Protein AF-A0A1B6GHN3-F1 (afdb_monomer)

Foldseek 3Di:
DDDPVVVVVVVVVVVPDDDDDDDDDPDPPVCPPLVNVQLLCVLLQDWHFDDDPPRDIDHGDDDDQDQDDDPVRLSVVADSVLSVVLVNVLNHVSDPVVNVVSVVVQWDDDDDDDDPDDPDDDDPDDDWDWTWGQGPNDTGIDTD

Secondary structure (DSSP, 8-state):
---HHHHHHHHHHHHSS---SS-PPPP--GGGSHHHHHHHHHHTT--EEPPSSS-PEEPPP--------STT-GGGGS-HHHHHHHHHHHHHT--HHHHHHHHHHTEEPPP------------------EEEEEETTEEEEEE-

Radius of gyration: 24.76 Å; Cα contacts (8 Å, |Δi|>4): 116; chains: 1; bounding box: 45×42×83 Å

Sequence (144 aa):
GESADSLLSDIEERVSIKVRNKGKKRVRLENLWKKTGEKLKKDRGKEYKIYGGTGETVGKKVFKPVTECCTKSCHSQVAVYEQGKLFTSFWDHGDKNLRIIIATSLIAQVPKKIVPMEQRKYKRRVTIWKYKVNISGLEYVCCR

Structure (mmCIF, N/CA/C/O backbone):
data_AF-A0A1B6GHN3-F1
#
_entry.id   AF-A0A1B6GHN3-F1
#
loop_
_atom_site.group_PDB
_atom_site.id
_atom_site.type_symbol
_atom_site.label_atom_id
_atom_site.label_alt_id
_atom_site.label_comp_id
_atom_site.label_asym_id
_atom_site.label_entity_id
_atom_site.label_seq_id
_atom_site.pdbx_PDB_ins_code
_atom_site.Cartn_x
_atom_site.Cartn_y
_atom_site.Cartn_z
_atom_site.occupancy
_atom_site.B_iso_or_equiv
_atom_site.auth_seq_id
_atom_site.auth_comp_id
_atom_site.auth_asym_id
_atom_site.auth_atom_id
_atom_site.pdbx_PDB_model_num
ATOM 1 N N . GLY A 1 1 ? -2.952 -21.437 -29.716 1.00 45.09 1 GLY A N 1
ATOM 2 C CA . GLY A 1 1 ? -2.256 -20.796 -28.591 1.00 45.09 1 GLY A CA 1
ATOM 3 C C . GLY A 1 1 ? -0.994 -20.192 -29.134 1.00 45.09 1 GLY A C 1
ATOM 4 O O . GLY A 1 1 ? 0.009 -20.883 -29.200 1.00 45.09 1 GLY A O 1
ATOM 5 N N . GLU A 1 2 ? -1.077 -18.962 -29.623 1.00 43.47 2 GLU 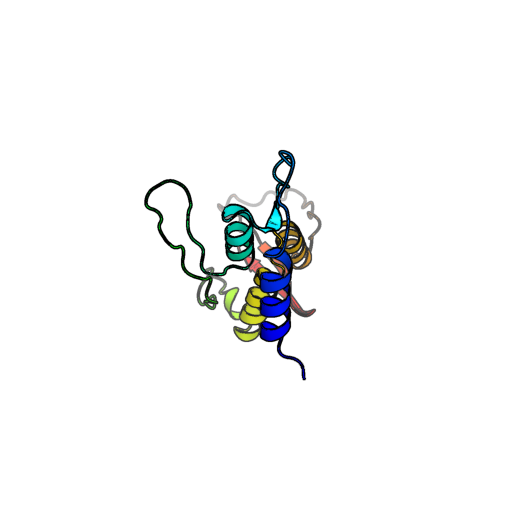A N 1
ATOM 6 C CA . GLU A 1 2 ? 0.080 -18.255 -30.168 1.00 43.47 2 GLU A CA 1
ATOM 7 C C . GLU A 1 2 ? 0.762 -17.528 -29.010 1.00 43.47 2 GLU A C 1
ATOM 9 O O . GLU A 1 2 ? 0.150 -16.716 -28.314 1.00 43.47 2 GLU A O 1
ATOM 14 N N . SER A 1 3 ? 2.004 -17.925 -28.731 1.00 50.97 3 SER A N 1
ATOM 15 C CA . SER A 1 3 ? 2.815 -17.354 -27.659 1.00 50.97 3 SER A CA 1
ATOM 16 C C . SER A 1 3 ? 3.130 -15.893 -27.980 1.00 50.97 3 SER A C 1
ATOM 18 O O . SER A 1 3 ? 3.556 -15.580 -29.096 1.00 50.97 3 SER A O 1
ATOM 20 N N . ALA A 1 4 ? 2.959 -15.013 -26.989 1.00 52.84 4 ALA A N 1
ATOM 21 C CA . ALA A 1 4 ? 3.256 -13.581 -27.076 1.00 52.84 4 ALA A CA 1
ATOM 22 C C . ALA A 1 4 ? 4.709 -13.286 -27.504 1.00 52.84 4 ALA A C 1
ATOM 24 O O . ALA A 1 4 ? 4.979 -12.215 -28.044 1.00 52.84 4 ALA A O 1
ATOM 25 N N . ASP A 1 5 ? 5.614 -14.252 -27.328 1.00 53.47 5 ASP A N 1
ATOM 26 C CA . ASP A 1 5 ? 7.007 -14.157 -27.766 1.00 53.47 5 ASP A CA 1
ATOM 27 C C . ASP A 1 5 ? 7.165 -14.206 -29.296 1.00 53.47 5 ASP A C 1
ATOM 29 O O . ASP A 1 5 ? 8.064 -13.560 -29.826 1.00 53.47 5 ASP A O 1
ATOM 33 N N . SER A 1 6 ? 6.270 -14.889 -30.026 1.00 51.84 6 SER A N 1
ATOM 34 C CA . SER A 1 6 ? 6.330 -14.952 -31.502 1.00 51.84 6 SER A CA 1
ATOM 35 C C . SER A 1 6 ? 5.846 -13.661 -32.175 1.00 51.84 6 SER A C 1
ATOM 37 O O . SER A 1 6 ? 6.380 -13.228 -33.191 1.00 51.84 6 SER A O 1
ATOM 39 N N . LEU A 1 7 ? 4.889 -12.975 -31.545 1.00 55.19 7 LEU A N 1
ATOM 40 C CA . LEU A 1 7 ? 4.400 -11.671 -31.997 1.00 55.19 7 LEU A CA 1
ATOM 41 C C . LEU A 1 7 ? 5.455 -10.571 -31.825 1.00 55.19 7 LEU A C 1
ATOM 43 O O . LEU A 1 7 ? 5.479 -9.614 -32.596 1.00 55.19 7 LEU A O 1
ATOM 47 N N . LEU A 1 8 ? 6.327 -10.695 -30.822 1.00 54.69 8 LEU A N 1
ATOM 48 C CA . LEU A 1 8 ? 7.405 -9.739 -30.570 1.00 54.69 8 LEU A CA 1
ATOM 49 C C . LEU A 1 8 ? 8.549 -9.885 -31.581 1.00 54.69 8 LEU A C 1
ATOM 51 O O . LEU A 1 8 ? 9.033 -8.865 -32.073 1.00 54.69 8 LEU A O 1
ATOM 55 N N . SER A 1 9 ? 8.920 -11.113 -31.961 1.00 55.75 9 SER A N 1
ATOM 56 C CA . SER A 1 9 ? 9.939 -11.344 -32.996 1.00 55.75 9 SER A CA 1
ATOM 57 C C . SER A 1 9 ? 9.498 -10.840 -34.374 1.00 55.75 9 SER A C 1
ATOM 59 O O . SER A 1 9 ? 10.279 -10.194 -35.073 1.00 55.75 9 SER A O 1
ATOM 61 N N . ASP A 1 10 ? 8.221 -11.018 -34.722 1.00 53.00 10 ASP A N 1
ATOM 62 C CA . ASP A 1 10 ? 7.664 -10.549 -35.999 1.00 53.00 10 ASP A CA 1
ATOM 63 C C . ASP A 1 10 ? 7.616 -9.014 -36.104 1.00 53.00 10 ASP A C 1
ATOM 65 O O . ASP A 1 10 ? 7.717 -8.440 -37.195 1.00 53.00 10 ASP A O 1
ATOM 69 N N . ILE A 1 11 ? 7.471 -8.319 -34.970 1.00 57.41 11 ILE A N 1
ATOM 70 C CA . ILE A 1 11 ? 7.514 -6.853 -34.905 1.00 57.41 11 ILE A CA 1
ATOM 71 C C . ILE A 1 11 ? 8.955 -6.347 -35.039 1.00 57.41 11 ILE A C 1
ATOM 73 O O . ILE A 1 11 ? 9.184 -5.352 -35.731 1.00 57.41 11 ILE A O 1
ATOM 77 N N . GLU A 1 12 ? 9.930 -7.018 -34.422 1.00 56.41 12 GLU A N 1
ATOM 78 C CA . GLU A 1 12 ? 11.344 -6.633 -34.512 1.00 56.41 12 GLU A CA 1
ATOM 79 C C . GLU A 1 12 ? 11.898 -6.800 -35.935 1.00 56.41 12 GLU A C 1
ATOM 81 O O . GLU A 1 12 ? 12.611 -5.921 -36.431 1.00 56.41 12 GLU A O 1
ATOM 86 N N . GLU A 1 13 ? 11.503 -7.862 -36.639 1.00 51.25 13 GLU A N 1
ATOM 87 C CA . GLU A 1 13 ? 11.975 -8.129 -38.000 1.00 51.25 13 GLU A CA 1
ATOM 88 C C . GLU A 1 13 ? 11.364 -7.163 -39.036 1.00 51.25 13 GLU A C 1
ATOM 90 O O . GLU A 1 13 ? 12.062 -6.659 -39.925 1.00 51.25 13 GLU A O 1
ATOM 95 N N . ARG A 1 14 ? 10.087 -6.782 -38.876 1.00 52.44 14 ARG A N 1
ATOM 96 C CA . ARG A 1 14 ? 9.398 -5.832 -39.776 1.00 52.44 14 ARG A CA 1
ATOM 97 C C . ARG A 1 14 ? 9.911 -4.394 -39.685 1.00 52.44 14 ARG A C 1
ATOM 99 O O . ARG A 1 14 ? 9.735 -3.627 -40.631 1.00 52.44 14 ARG A O 1
ATOM 106 N N . VAL A 1 15 ? 10.565 -4.010 -38.589 1.00 53.75 15 VAL A N 1
ATOM 107 C CA . VAL A 1 15 ? 11.136 -2.659 -38.418 1.00 53.75 15 VAL A CA 1
ATOM 108 C C . VAL A 1 15 ? 12.495 -2.509 -39.124 1.00 53.75 15 VAL A C 1
ATOM 110 O O . VAL A 1 15 ? 12.921 -1.388 -39.409 1.00 53.75 15 VAL A O 1
ATOM 113 N N . SER A 1 16 ? 13.160 -3.613 -39.483 1.00 46.59 16 SER A N 1
ATOM 114 C CA 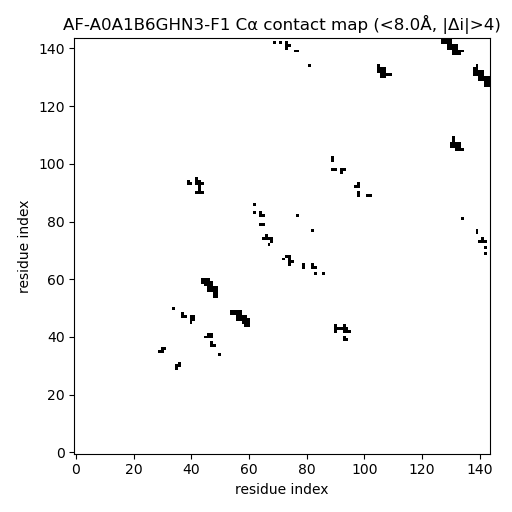. SER A 1 16 ? 14.533 -3.589 -40.011 1.00 46.59 16 SER A CA 1
ATOM 115 C C . SER A 1 16 ? 14.636 -3.403 -41.537 1.00 46.59 16 SER A C 1
ATOM 117 O O . SER A 1 16 ? 15.717 -3.145 -42.072 1.00 46.59 16 SER A O 1
ATOM 119 N N . ILE A 1 17 ? 13.525 -3.467 -42.282 1.00 50.69 17 ILE A N 1
ATOM 120 C CA . ILE A 1 17 ? 13.571 -3.484 -43.752 1.00 50.69 17 ILE A CA 1
ATOM 121 C C . ILE A 1 17 ? 13.107 -2.147 -44.356 1.00 50.69 17 ILE A C 1
ATOM 123 O O . ILE A 1 17 ? 11.925 -1.838 -44.455 1.00 50.69 17 ILE A O 1
ATOM 127 N N . LYS A 1 18 ? 14.106 -1.417 -44.874 1.00 47.91 18 LYS A N 1
ATOM 128 C CA . LYS A 1 18 ? 14.050 -0.352 -45.898 1.00 47.91 18 LYS A CA 1
ATOM 129 C C . LYS A 1 18 ? 13.528 1.025 -45.472 1.00 47.91 18 LYS A C 1
ATOM 131 O O . LYS A 1 18 ? 12.453 1.469 -45.861 1.00 47.91 18 LYS A O 1
ATOM 136 N N . VAL A 1 19 ? 14.439 1.822 -44.909 1.00 48.72 19 VAL A N 1
ATOM 137 C CA . VAL A 1 19 ? 14.494 3.258 -45.225 1.00 48.72 19 VAL A CA 1
ATOM 138 C C . VAL A 1 19 ? 15.928 3.654 -45.577 1.00 48.72 19 VAL A C 1
ATOM 140 O O . VAL A 1 19 ? 16.687 4.140 -44.744 1.00 48.72 19 VAL A O 1
ATOM 143 N N . ARG A 1 20 ? 16.296 3.474 -46.849 1.00 56.72 20 ARG A N 1
ATOM 144 C CA . ARG A 1 20 ? 17.280 4.354 -47.487 1.00 56.72 20 ARG A CA 1
ATOM 145 C C . ARG A 1 20 ? 16.518 5.549 -48.071 1.00 56.72 20 ARG A C 1
ATOM 147 O O . ARG A 1 20 ? 15.453 5.363 -48.649 1.00 56.72 20 ARG A O 1
ATOM 154 N N . ASN A 1 21 ? 17.115 6.732 -47.932 1.00 52.00 21 ASN A N 1
ATOM 155 C CA . ASN A 1 21 ? 16.784 8.035 -48.528 1.00 52.00 21 ASN A CA 1
ATOM 156 C C . ASN A 1 21 ? 16.000 9.068 -47.692 1.00 52.00 21 ASN A C 1
ATOM 158 O O . ASN A 1 21 ? 14.855 8.872 -47.289 1.00 52.00 21 ASN A O 1
ATOM 162 N N . LYS A 1 22 ? 16.680 10.224 -47.577 1.00 51.84 22 LYS A N 1
ATOM 163 C CA . LYS A 1 22 ? 16.347 11.528 -46.975 1.00 51.84 22 LYS A CA 1
ATOM 164 C C . LYS A 1 22 ? 16.181 11.515 -45.458 1.00 51.84 22 LYS A C 1
ATOM 166 O O . LYS A 1 22 ? 15.427 10.723 -44.911 1.00 51.84 22 LYS A O 1
ATOM 171 N N . GLY A 1 23 ? 16.929 12.400 -44.790 1.00 59.19 23 GLY A N 1
ATOM 172 C CA . GLY A 1 23 ? 17.001 12.530 -43.334 1.00 59.19 23 GLY A CA 1
ATOM 173 C C . GLY A 1 23 ? 15.621 12.674 -42.702 1.00 59.19 23 GLY A C 1
ATOM 174 O O . GLY A 1 23 ? 15.105 13.778 -42.549 1.00 59.19 23 GLY A O 1
ATOM 175 N N . LYS A 1 24 ? 15.014 11.542 -42.339 1.00 62.59 24 LYS A N 1
ATOM 176 C CA . LYS A 1 24 ? 13.777 11.509 -41.572 1.00 62.59 24 LYS A CA 1
ATOM 177 C C . LYS A 1 24 ? 14.114 12.005 -40.172 1.00 62.59 24 LYS A C 1
ATOM 179 O O . LYS A 1 24 ? 15.023 11.472 -39.529 1.00 62.59 24 LYS A O 1
ATOM 184 N N . LYS A 1 25 ? 13.394 13.030 -39.697 1.00 65.25 25 LYS A N 1
ATOM 185 C CA . LYS A 1 25 ? 13.409 13.412 -38.277 1.00 65.25 25 LYS A CA 1
ATOM 186 C C . LYS A 1 25 ? 13.256 12.130 -37.458 1.00 65.25 25 LYS A C 1
ATOM 188 O O . LYS A 1 25 ? 12.336 11.354 -37.715 1.00 65.25 25 LYS A O 1
ATOM 193 N N . ARG A 1 26 ? 14.175 11.892 -36.516 1.00 66.94 26 ARG A N 1
ATOM 194 C CA . ARG A 1 26 ? 14.113 10.724 -35.628 1.00 66.94 26 ARG A CA 1
ATOM 195 C C . ARG A 1 26 ? 12.737 10.715 -34.965 1.00 66.94 26 ARG A C 1
ATOM 197 O O . ARG A 1 26 ? 12.405 11.656 -34.246 1.00 66.94 26 ARG A O 1
ATOM 204 N N . VAL A 1 27 ? 11.938 9.683 -35.229 1.00 69.25 27 VAL A N 1
ATOM 205 C CA . VAL A 1 27 ? 10.669 9.482 -34.527 1.00 69.25 27 VAL A CA 1
ATOM 206 C C . VAL A 1 27 ? 11.020 9.230 -33.065 1.00 69.25 27 VAL A C 1
ATOM 208 O O . VAL A 1 27 ? 11.734 8.280 -32.742 1.00 69.25 27 VAL A O 1
ATOM 211 N N . ARG A 1 28 ? 10.592 10.129 -32.177 1.00 61.19 28 ARG A N 1
ATOM 212 C CA . ARG A 1 28 ? 10.839 10.002 -30.740 1.00 61.19 28 ARG A CA 1
ATOM 213 C C . ARG A 1 28 ? 9.878 8.957 -30.187 1.00 61.19 28 ARG A C 1
ATOM 215 O O . ARG A 1 28 ? 8.733 9.258 -29.881 1.00 61.19 28 ARG A O 1
ATOM 222 N N . LEU A 1 29 ? 10.349 7.721 -30.086 1.00 64.75 29 LEU A N 1
ATOM 223 C CA . LEU A 1 29 ? 9.598 6.621 -29.491 1.00 64.75 29 LEU A CA 1
ATOM 224 C C . LEU A 1 29 ? 9.636 6.763 -27.961 1.00 64.75 29 LEU A C 1
ATOM 226 O O . LEU A 1 29 ? 10.486 6.176 -27.294 1.00 64.75 29 LEU A O 1
ATOM 230 N N . GLU A 1 30 ? 8.745 7.584 -27.398 1.00 61.44 30 GLU A N 1
ATOM 231 C CA . GLU A 1 30 ? 8.692 7.872 -25.952 1.00 61.44 30 GLU A CA 1
ATOM 232 C C . GLU A 1 30 ? 8.575 6.610 -25.087 1.00 61.44 30 GLU A C 1
ATOM 234 O O . GLU A 1 30 ? 9.224 6.517 -24.042 1.00 61.44 30 GLU A O 1
ATOM 239 N N . ASN A 1 31 ? 7.833 5.610 -25.563 1.00 58.28 31 ASN A N 1
ATOM 240 C CA . ASN A 1 31 ? 7.622 4.336 -24.870 1.00 58.28 31 ASN A CA 1
ATOM 241 C C . ASN A 1 31 ? 8.848 3.408 -24.907 1.00 58.28 31 ASN A C 1
ATOM 243 O O . ASN A 1 31 ? 8.981 2.539 -24.052 1.00 58.28 31 ASN A O 1
ATOM 247 N N . LEU A 1 32 ? 9.763 3.613 -25.862 1.00 56.66 32 LEU A N 1
ATOM 248 C CA . LEU A 1 32 ? 10.992 2.825 -26.026 1.00 56.66 32 LEU A CA 1
ATOM 249 C C . LEU A 1 32 ? 12.216 3.504 -25.407 1.00 56.66 32 LEU A C 1
ATOM 251 O O . LEU A 1 32 ? 13.326 2.967 -25.433 1.00 56.66 32 LEU A O 1
ATOM 255 N N . TRP A 1 33 ? 12.046 4.688 -24.816 1.00 65.75 33 TRP A N 1
ATOM 256 C CA . TRP A 1 33 ? 13.138 5.294 -24.079 1.00 65.75 33 TRP A CA 1
ATOM 257 C C . TRP A 1 33 ? 13.430 4.441 -22.843 1.00 65.75 33 TRP A C 1
ATOM 259 O O . TRP A 1 33 ? 12.555 4.223 -22.010 1.00 65.75 33 TRP A O 1
ATOM 269 N N . LYS A 1 34 ? 14.685 4.002 -22.693 1.00 66.88 34 LYS A N 1
ATOM 270 C CA . LYS A 1 34 ? 15.196 3.248 -21.530 1.00 66.88 34 LYS A CA 1
ATOM 271 C C . LYS A 1 34 ? 14.659 3.768 -20.185 1.00 66.88 34 LYS A C 1
ATOM 273 O O . LYS A 1 34 ? 14.280 2.983 -19.327 1.00 66.88 34 LYS A O 1
ATOM 278 N N . LYS A 1 35 ? 14.548 5.094 -20.029 1.00 73.81 35 LYS A N 1
ATOM 279 C CA . LYS A 1 35 ? 14.005 5.736 -18.821 1.00 73.81 35 LYS A CA 1
ATOM 280 C C . LYS A 1 35 ? 12.505 5.476 -18.606 1.00 73.81 35 LYS A C 1
ATOM 282 O O . LYS A 1 35 ? 12.085 5.341 -17.463 1.00 73.81 35 LYS A O 1
ATOM 287 N N . THR A 1 36 ? 11.708 5.383 -19.669 1.00 80.31 36 THR A N 1
ATOM 288 C CA . THR A 1 36 ? 10.264 5.104 -19.611 1.00 80.31 36 THR A CA 1
ATOM 289 C C . THR A 1 36 ? 9.995 3.662 -19.194 1.00 80.31 36 THR A C 1
ATOM 291 O O . THR A 1 36 ? 9.193 3.432 -18.292 1.00 80.31 36 THR A O 1
ATOM 294 N N . GLY A 1 37 ? 10.718 2.693 -19.767 1.00 82.38 37 GLY A N 1
ATOM 295 C CA . GLY A 1 37 ? 10.594 1.284 -19.373 1.00 82.38 37 GLY A CA 1
ATOM 296 C C . GLY A 1 37 ? 10.964 1.050 -17.905 1.00 82.38 37 GLY A C 1
ATOM 297 O O . GLY A 1 37 ? 10.284 0.330 -17.181 1.00 82.38 37 GLY A O 1
ATOM 298 N N . GLU A 1 38 ? 12.003 1.724 -17.428 1.00 86.31 38 GLU A N 1
ATOM 299 C CA . GLU A 1 38 ? 12.494 1.589 -16.053 1.00 86.31 38 GLU A CA 1
ATOM 300 C C . GLU A 1 38 ? 11.599 2.333 -15.054 1.00 86.31 38 GLU A C 1
ATOM 302 O O . GLU A 1 38 ? 11.357 1.851 -13.948 1.00 86.31 38 GLU A O 1
ATOM 307 N N . LYS A 1 39 ? 10.985 3.444 -15.481 1.00 85.62 39 LYS A N 1
ATOM 308 C CA . LYS A 1 39 ? 9.887 4.085 -14.750 1.00 85.62 39 LYS A CA 1
ATOM 309 C C . LYS A 1 39 ? 8.682 3.147 -14.606 1.00 85.62 39 LYS A C 1
ATOM 311 O O . LYS A 1 39 ? 8.175 3.009 -13.500 1.00 85.62 39 LYS A O 1
ATOM 316 N N . LEU A 1 40 ? 8.276 2.446 -15.668 1.00 85.38 40 LEU A N 1
ATOM 317 C CA . LEU A 1 40 ? 7.192 1.455 -15.602 1.00 85.38 40 LEU A CA 1
ATOM 318 C C . LEU A 1 40 ? 7.530 0.291 -14.662 1.00 85.38 40 LEU A C 1
ATOM 320 O O . LEU A 1 40 ? 6.679 -0.134 -13.881 1.00 85.38 40 LEU A O 1
ATOM 324 N N . LYS A 1 41 ? 8.773 -0.211 -14.691 1.00 88.00 41 LYS A N 1
ATOM 325 C CA . LYS A 1 41 ? 9.240 -1.230 -13.736 1.00 88.00 41 LYS A CA 1
ATOM 326 C C . LYS A 1 41 ? 9.138 -0.722 -12.300 1.00 88.00 41 LYS A C 1
ATOM 328 O O . LYS A 1 41 ? 8.533 -1.395 -11.469 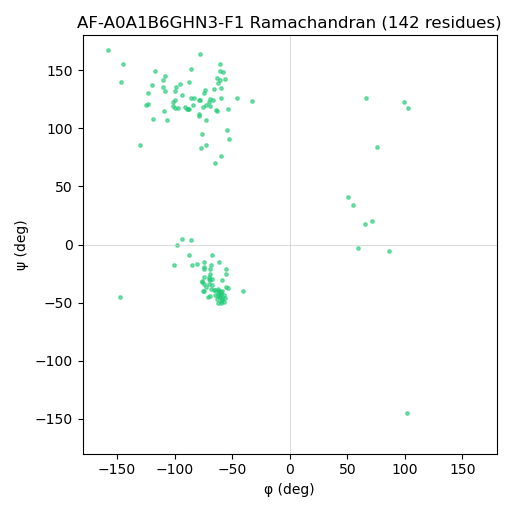1.00 88.00 41 LYS A O 1
ATOM 333 N N . LYS A 1 42 ? 9.636 0.489 -12.032 1.00 89.31 42 LYS A N 1
ATOM 334 C CA . LYS A 1 42 ? 9.527 1.153 -10.727 1.00 89.31 42 LYS A CA 1
ATOM 335 C C . LYS A 1 42 ? 8.076 1.295 -10.272 1.00 89.31 42 LYS A C 1
ATOM 337 O O . LYS A 1 42 ? 7.764 0.998 -9.119 1.00 89.31 42 LYS A O 1
ATOM 342 N N . ASP A 1 43 ? 7.188 1.741 -11.154 1.00 88.44 43 ASP A N 1
ATOM 343 C CA . ASP A 1 43 ? 5.786 1.964 -10.808 1.00 88.44 43 ASP A CA 1
ATOM 344 C C . ASP A 1 43 ? 5.024 0.656 -10.555 1.00 88.44 43 ASP A C 1
ATOM 346 O O . ASP A 1 43 ? 4.135 0.638 -9.706 1.00 88.44 43 ASP A O 1
ATOM 350 N N . ARG A 1 44 ? 5.447 -0.449 -11.180 1.00 88.31 44 ARG A N 1
ATOM 351 C CA . ARG A 1 44 ? 4.959 -1.813 -10.904 1.00 88.31 44 ARG A CA 1
ATOM 352 C C . ARG A 1 44 ? 5.674 -2.520 -9.748 1.00 88.31 44 ARG A C 1
ATOM 354 O O . ARG A 1 44 ? 5.461 -3.706 -9.521 1.00 88.31 44 ARG A O 1
ATOM 361 N N . GLY A 1 45 ? 6.587 -1.837 -9.054 1.00 88.75 45 GLY A N 1
ATOM 362 C CA . GLY A 1 45 ? 7.370 -2.432 -7.968 1.00 88.75 45 GLY A CA 1
ATOM 363 C C . GLY A 1 45 ? 8.324 -3.538 -8.430 1.00 88.75 45 GLY A C 1
ATOM 364 O O . GLY A 1 45 ? 8.787 -4.327 -7.611 1.00 88.75 45 GLY A O 1
ATOM 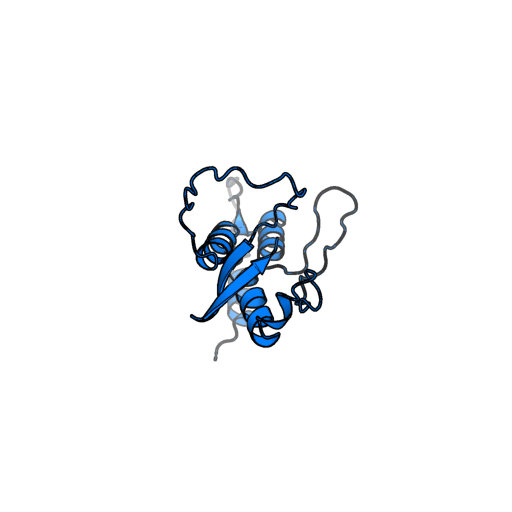365 N N . LYS A 1 46 ? 8.628 -3.616 -9.728 1.00 90.31 46 LYS A N 1
ATOM 366 C CA . LYS A 1 46 ? 9.628 -4.534 -10.278 1.00 90.31 46 LYS A CA 1
ATOM 367 C C . LYS A 1 46 ? 11.029 -3.994 -10.020 1.00 90.31 46 LYS A C 1
ATOM 369 O O . LYS A 1 46 ? 11.211 -2.822 -9.697 1.00 90.31 46 LYS A O 1
ATOM 374 N N . GLU A 1 47 ? 12.011 -4.869 -10.168 1.00 93.12 47 GLU A N 1
ATOM 375 C CA . GLU A 1 47 ? 13.411 -4.467 -10.149 1.00 93.12 47 GLU A CA 1
ATOM 376 C C . GLU A 1 47 ? 13.687 -3.461 -11.274 1.00 93.12 47 GLU A C 1
ATOM 378 O O . GLU A 1 47 ? 13.222 -3.653 -12.400 1.00 93.12 47 GLU A O 1
ATOM 383 N N . TYR A 1 48 ? 14.401 -2.378 -10.967 1.00 91.50 48 TYR A N 1
ATOM 384 C CA . TYR A 1 48 ? 14.708 -1.326 -11.934 1.00 91.50 48 TYR A CA 1
ATOM 385 C C . TYR A 1 48 ? 16.093 -0.726 -11.698 1.00 91.50 48 TYR A C 1
ATOM 387 O O . TYR A 1 48 ? 16.618 -0.744 -10.587 1.00 91.50 48 TYR A O 1
ATOM 395 N N . LYS A 1 49 ? 16.682 -0.157 -12.746 1.00 88.50 49 LYS A N 1
ATOM 396 C CA . LYS A 1 49 ? 17.992 0.499 -12.702 1.00 88.50 49 LYS A CA 1
ATOM 397 C C . LYS A 1 49 ? 17.845 2.000 -12.496 1.00 88.50 49 LYS A C 1
ATOM 399 O O . LYS A 1 49 ? 17.000 2.650 -13.117 1.00 88.50 49 LYS A O 1
ATOM 404 N N . ILE A 1 50 ? 18.690 2.571 -11.643 1.00 85.50 50 ILE A N 1
ATOM 405 C CA . ILE A 1 50 ? 18.792 4.022 -11.487 1.00 85.50 50 ILE A CA 1
ATOM 406 C C . ILE A 1 50 ? 19.717 4.556 -12.582 1.00 85.50 50 ILE A C 1
ATOM 408 O O . ILE A 1 50 ? 20.852 4.111 -12.734 1.00 85.50 50 ILE A O 1
ATOM 412 N N . TYR A 1 51 ? 19.227 5.527 -13.353 1.00 74.50 51 TYR A N 1
ATOM 413 C CA . TYR A 1 51 ? 20.017 6.196 -14.386 1.00 74.50 51 TYR A CA 1
ATOM 414 C C . TYR A 1 51 ? 20.487 7.557 -13.880 1.00 74.50 51 TYR A C 1
ATOM 416 O O . TYR A 1 51 ? 19.663 8.433 -13.617 1.00 74.50 51 TYR A O 1
ATOM 424 N N . GLY A 1 52 ? 21.807 7.731 -13.817 1.00 69.38 52 GLY A N 1
ATOM 425 C CA . GLY A 1 52 ? 22.481 8.883 -13.214 1.00 69.38 52 GLY A CA 1
ATOM 426 C C . GLY A 1 52 ? 23.033 8.514 -11.835 1.00 69.38 52 GLY A C 1
ATOM 427 O O . GLY A 1 52 ? 22.264 8.145 -10.955 1.00 69.38 52 GLY A O 1
ATOM 428 N N . GLY A 1 53 ? 24.359 8.568 -11.671 1.00 71.31 53 GLY A N 1
ATOM 429 C CA . GLY A 1 53 ? 25.071 8.084 -10.479 1.00 71.31 53 GLY A CA 1
ATOM 430 C C . GLY A 1 53 ? 25.732 6.714 -10.690 1.00 71.31 53 GLY A C 1
ATOM 431 O O . GLY A 1 53 ? 26.186 6.416 -11.792 1.00 71.31 53 GLY A O 1
ATOM 432 N N . THR A 1 54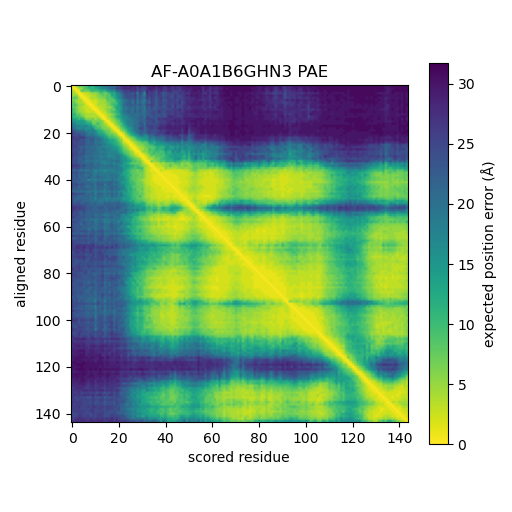 ? 25.762 5.882 -9.644 1.00 75.50 54 THR A N 1
ATOM 433 C CA . THR A 1 54 ? 26.439 4.567 -9.561 1.00 75.50 54 THR A CA 1
ATOM 434 C C . THR A 1 54 ? 25.854 3.465 -10.455 1.00 75.50 54 THR A C 1
ATOM 436 O O . THR A 1 54 ? 26.458 2.405 -10.589 1.00 75.50 54 THR A O 1
ATOM 439 N N . GLY A 1 55 ? 24.698 3.686 -11.094 1.00 79.44 55 GLY A N 1
ATOM 440 C CA . GLY A 1 55 ? 24.054 2.679 -11.951 1.00 79.44 55 GLY A CA 1
ATOM 441 C C . GLY A 1 55 ? 23.448 1.502 -11.178 1.00 79.44 55 GLY A C 1
ATOM 442 O O . GLY A 1 55 ? 23.228 0.432 -11.746 1.00 79.44 55 GLY A O 1
AT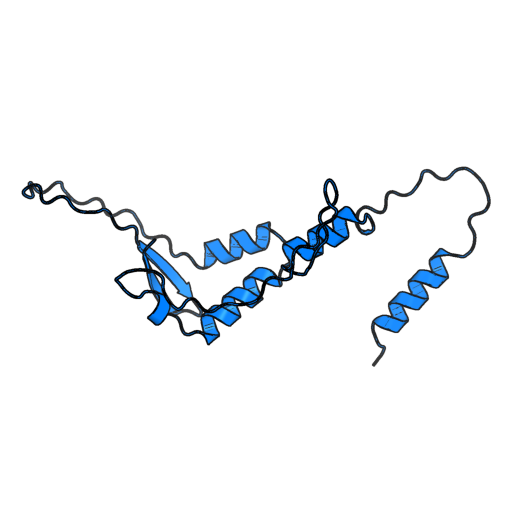OM 443 N N . GLU A 1 56 ? 23.187 1.695 -9.885 1.00 87.44 56 GLU A N 1
ATOM 444 C CA . GLU A 1 56 ? 22.649 0.673 -8.994 1.00 87.44 56 GLU A CA 1
ATOM 445 C C . GLU A 1 56 ? 21.276 0.156 -9.436 1.00 87.44 56 GLU A C 1
ATOM 447 O O . GLU A 1 56 ? 20.448 0.863 -10.027 1.00 87.44 56 GLU A O 1
ATOM 452 N N . THR A 1 57 ? 21.036 -1.112 -9.110 1.00 90.06 57 THR A N 1
ATOM 453 C CA . THR A 1 57 ? 19.763 -1.789 -9.346 1.00 90.06 57 THR A CA 1
ATOM 454 C C . THR A 1 57 ? 18.963 -1.805 -8.049 1.00 90.06 57 THR A C 1
ATOM 456 O O . THR A 1 57 ? 19.432 -2.280 -7.018 1.00 90.06 57 THR A O 1
ATOM 459 N N . VAL A 1 58 ? 17.741 -1.282 -8.096 1.00 89.56 58 VAL A N 1
ATOM 460 C CA . VAL A 1 58 ? 16.792 -1.325 -6.986 1.00 89.56 58 VAL A CA 1
ATOM 461 C C . VAL A 1 58 ? 15.983 -2.602 -7.107 1.00 89.56 58 VAL A C 1
ATOM 463 O O . VAL A 1 58 ? 15.238 -2.769 -8.072 1.00 89.56 58 VAL A O 1
ATOM 466 N N . GLY A 1 59 ? 16.108 -3.483 -6.115 1.00 91.38 59 GLY A N 1
ATOM 467 C CA . GLY A 1 59 ? 15.403 -4.761 -6.085 1.00 91.38 59 GLY A CA 1
ATOM 468 C C . GLY A 1 59 ? 13.876 -4.622 -6.100 1.00 91.38 59 GLY A C 1
ATOM 469 O O . GLY A 1 59 ? 13.303 -3.610 -5.679 1.00 91.38 59 GLY A O 1
ATOM 470 N N . LYS A 1 60 ? 13.206 -5.678 -6.573 1.00 93.44 60 LYS A N 1
ATOM 471 C CA . LYS A 1 60 ? 11.740 -5.753 -6.615 1.00 93.44 60 LYS A CA 1
ATOM 472 C C . LYS A 1 60 ? 11.115 -5.587 -5.225 1.00 93.44 60 LYS A C 1
ATOM 474 O O . LYS A 1 60 ? 11.664 -6.020 -4.211 1.00 93.44 60 LYS A O 1
ATOM 479 N N . LYS A 1 61 ? 9.919 -5.005 -5.178 1.00 92.69 61 LYS A N 1
ATOM 480 C CA . LYS A 1 61 ? 9.082 -4.972 -3.981 1.00 92.69 61 LYS A CA 1
ATOM 481 C C . LYS A 1 61 ? 8.572 -6.383 -3.712 1.00 92.69 61 LYS A C 1
ATOM 483 O O . LYS A 1 61 ? 7.936 -6.999 -4.559 1.00 92.69 61 LYS A O 1
ATOM 488 N N . VAL A 1 62 ? 8.870 -6.883 -2.521 1.00 93.50 62 VAL A N 1
ATOM 489 C CA . VAL A 1 62 ? 8.403 -8.181 -2.035 1.00 93.50 62 VAL A CA 1
ATOM 490 C C . VAL A 1 62 ? 7.403 -7.919 -0.924 1.00 93.50 62 VAL A C 1
ATOM 492 O O . VAL A 1 62 ? 7.644 -7.062 -0.070 1.00 93.50 62 VAL A O 1
ATOM 495 N N . PHE A 1 63 ? 6.286 -8.641 -0.952 1.00 94.31 63 PHE A N 1
ATOM 496 C CA . PHE A 1 63 ? 5.314 -8.586 0.125 1.00 94.31 63 PHE A CA 1
ATOM 497 C C . PHE A 1 63 ? 5.976 -9.027 1.432 1.00 94.31 63 PHE A C 1
ATOM 499 O O . PHE A 1 63 ? 6.574 -10.100 1.510 1.00 94.31 63 PHE A O 1
ATOM 506 N N . LYS A 1 64 ? 5.869 -8.182 2.454 1.00 93.50 64 LYS A N 1
ATOM 507 C CA . LYS A 1 64 ? 6.247 -8.504 3.825 1.00 93.50 64 LYS A CA 1
ATOM 508 C C . LYS A 1 64 ? 5.012 -8.269 4.687 1.00 93.50 64 LYS A C 1
ATOM 510 O O . LYS A 1 64 ? 4.504 -7.145 4.659 1.00 93.50 64 LYS A O 1
ATOM 515 N N . PRO A 1 65 ? 4.510 -9.290 5.398 1.00 92.62 65 PRO A N 1
ATOM 516 C CA . PRO A 1 65 ? 3.371 -9.102 6.276 1.00 92.62 65 PRO A CA 1
ATOM 517 C C . PRO A 1 65 ? 3.731 -8.120 7.386 1.00 92.62 65 PRO A C 1
ATOM 519 O O . PRO A 1 65 ? 4.853 -8.114 7.895 1.00 92.62 65 PRO A O 1
ATOM 522 N N . VAL A 1 66 ? 2.766 -7.295 7.764 1.00 90.25 66 VAL A N 1
ATOM 523 C CA . VAL A 1 66 ? 2.888 -6.437 8.935 1.00 90.25 66 VAL A CA 1
ATOM 524 C C . VAL A 1 66 ? 2.617 -7.306 10.155 1.00 90.25 66 VAL A C 1
ATOM 526 O O . VAL A 1 66 ? 1.493 -7.761 10.361 1.00 90.25 66 VAL A O 1
ATOM 529 N N . THR A 1 67 ? 3.658 -7.555 10.944 1.00 88.94 67 THR A N 1
ATOM 530 C CA . THR A 1 67 ? 3.586 -8.338 12.189 1.00 88.94 67 THR A CA 1
ATOM 531 C C . THR A 1 67 ? 3.538 -7.456 13.428 1.00 88.94 67 THR A C 1
ATOM 533 O O . THR A 1 67 ? 3.142 -7.911 14.489 1.00 88.94 67 THR A O 1
ATOM 536 N N . GLU A 1 68 ? 3.927 -6.188 13.306 1.00 86.19 68 GLU A N 1
ATOM 537 C CA . GLU A 1 68 ? 3.948 -5.218 14.396 1.00 86.19 68 GLU A CA 1
ATOM 538 C C . GLU A 1 68 ? 3.619 -3.834 13.827 1.00 86.19 68 GLU A C 1
ATOM 540 O O . GLU A 1 68 ? 4.043 -3.491 12.723 1.00 86.19 68 GLU A O 1
ATOM 545 N N . CYS A 1 69 ? 2.827 -3.033 14.546 1.00 81.94 69 CYS A N 1
ATOM 546 C CA . CYS A 1 69 ? 2.473 -1.685 14.078 1.00 81.94 69 CYS A CA 1
ATOM 547 C C . CYS A 1 69 ? 2.277 -0.670 15.208 1.00 81.94 69 CYS A C 1
ATOM 549 O O . CYS A 1 69 ? 2.748 0.456 15.121 1.00 81.94 69 CYS A O 1
ATOM 551 N N . CYS A 1 70 ? 1.558 -1.043 16.267 1.00 82.44 70 CYS A N 1
ATOM 552 C CA . CYS A 1 70 ? 1.231 -0.169 17.387 1.00 82.44 70 CYS A CA 1
ATOM 553 C C . CYS A 1 70 ? 0.899 -1.010 18.624 1.00 82.44 70 CYS A C 1
ATOM 555 O O . CYS A 1 70 ? 0.620 -2.204 18.515 1.00 82.44 70 CYS A O 1
ATOM 557 N N . THR A 1 71 ? 0.828 -0.370 19.791 1.00 82.31 71 THR A N 1
ATOM 558 C CA . THR A 1 71 ? 0.468 -1.019 21.068 1.00 82.31 71 THR A CA 1
ATOM 559 C C . THR A 1 71 ? -0.934 -1.630 21.088 1.00 82.31 71 THR A C 1
ATOM 561 O O . THR A 1 71 ? -1.250 -2.418 21.971 1.00 82.31 71 THR A O 1
ATOM 564 N N . LYS A 1 72 ? -1.789 -1.265 20.126 1.00 82.94 72 LYS A N 1
ATOM 565 C CA . LYS A 1 72 ? -3.136 -1.830 19.954 1.00 82.94 72 LYS A CA 1
ATOM 566 C C . LYS A 1 72 ? -3.181 -2.991 18.969 1.00 82.94 72 LYS A C 1
ATOM 568 O O . LYS A 1 72 ? -4.273 -3.440 18.637 1.00 82.94 72 LYS A O 1
ATOM 573 N N . SER A 1 73 ? -2.025 -3.423 18.468 1.00 85.88 73 SER A N 1
ATOM 574 C CA . SER A 1 73 ? -1.887 -4.560 17.562 1.00 85.88 73 SER A CA 1
ATOM 575 C C . SER A 1 73 ? -2.835 -4.494 16.363 1.00 85.88 73 SER A C 1
ATOM 577 O O . SER A 1 73 ? -3.396 -5.504 15.970 1.00 85.88 73 SER A O 1
ATOM 579 N N . CYS A 1 74 ? -3.028 -3.319 15.748 1.00 86.81 74 CYS A N 1
ATOM 580 C CA . CYS A 1 74 ? -3.947 -3.173 14.608 1.00 86.81 74 CYS A CA 1
ATOM 581 C C . CYS A 1 74 ? -3.630 -4.135 13.444 1.00 86.81 74 CYS A C 1
ATOM 583 O O . CYS A 1 74 ? -4.532 -4.498 12.698 1.00 86.81 74 CYS A O 1
ATOM 585 N N . HIS A 1 75 ? -2.379 -4.589 13.323 1.00 86.94 75 HIS A N 1
ATOM 586 C CA . HIS A 1 75 ? -1.953 -5.604 12.361 1.00 86.94 75 HIS A CA 1
ATOM 587 C C . HIS A 1 75 ? -2.692 -6.947 12.516 1.00 86.94 75 HIS A C 1
ATOM 589 O O . HIS A 1 75 ? -2.904 -7.625 11.518 1.00 86.94 75 HIS A O 1
ATOM 595 N N . SER A 1 76 ? -3.125 -7.320 13.728 1.00 88.62 76 SER A N 1
ATOM 596 C CA . SER A 1 76 ? -3.841 -8.580 13.971 1.00 88.62 76 SER A CA 1
ATOM 597 C C . SER A 1 76 ? -5.284 -8.553 13.471 1.00 88.62 76 SER A C 1
ATOM 599 O O . SER A 1 76 ? -5.903 -9.603 13.326 1.00 88.62 76 SER A O 1
ATOM 601 N N . GLN A 1 77 ? -5.823 -7.365 13.180 1.00 88.31 77 GLN A N 1
ATOM 602 C CA . GLN A 1 77 ? -7.176 -7.221 12.650 1.00 88.31 77 GLN A CA 1
ATOM 603 C C . GLN A 1 77 ? -7.253 -7.625 11.173 1.00 88.31 77 GLN A C 1
ATOM 605 O O . GLN A 1 77 ? -8.301 -8.070 10.716 1.00 88.31 77 GLN A O 1
ATOM 610 N N . VAL A 1 78 ? -6.154 -7.491 10.425 1.00 88.06 78 VAL A N 1
ATOM 611 C CA . VAL A 1 78 ? -6.114 -7.775 8.987 1.00 88.06 78 VAL A CA 1
ATOM 612 C C . VAL A 1 78 ? -5.314 -9.046 8.748 1.00 88.06 78 VAL A C 1
ATOM 614 O O . VAL A 1 78 ? -4.102 -9.078 8.968 1.00 88.06 78 VAL A O 1
ATOM 617 N N . ALA A 1 79 ? -5.983 -10.085 8.249 1.00 90.88 79 ALA A N 1
ATOM 618 C CA . ALA A 1 79 ? -5.341 -11.352 7.925 1.00 90.88 79 ALA A CA 1
ATOM 619 C C . ALA A 1 79 ? -4.181 -11.160 6.933 1.00 90.88 79 ALA A C 1
ATOM 621 O O . ALA A 1 79 ? -4.282 -10.385 5.980 1.00 90.88 79 ALA A O 1
ATOM 622 N N . VAL A 1 80 ? -3.096 -11.920 7.110 1.00 92.12 80 VAL A N 1
ATOM 623 C CA . VAL A 1 80 ? -1.901 -11.865 6.243 1.00 92.12 80 VAL A CA 1
ATOM 624 C C . VAL A 1 80 ? -2.254 -12.049 4.763 1.00 92.12 80 VAL A C 1
ATOM 626 O O . VAL A 1 80 ? -1.695 -11.379 3.898 1.00 92.12 80 VAL A O 1
ATOM 629 N N . TYR A 1 81 ? -3.223 -12.916 4.476 1.00 92.50 81 TYR A N 1
ATOM 630 C CA . TYR A 1 81 ? -3.739 -13.132 3.129 1.00 92.50 81 TYR A CA 1
ATOM 631 C C . TYR A 1 81 ? -4.342 -11.859 2.506 1.00 92.50 81 TYR A C 1
ATOM 633 O O . TYR A 1 81 ? -4.028 -11.517 1.366 1.00 92.50 81 TYR A O 1
ATOM 641 N N . GLU A 1 82 ? -5.144 -11.111 3.267 1.00 90.88 82 GLU A N 1
ATOM 642 C CA . GLU A 1 82 ? -5.739 -9.845 2.819 1.00 90.88 82 GLU A CA 1
ATOM 643 C C . GLU A 1 82 ? -4.670 -8.758 2.644 1.00 90.88 82 GLU A C 1
ATOM 645 O O . GLU A 1 82 ? -4.682 -8.028 1.654 1.00 90.88 82 GLU A O 1
ATOM 650 N N . GLN A 1 83 ? -3.673 -8.706 3.534 1.00 91.38 83 GLN A N 1
ATOM 651 C CA . GLN A 1 83 ? -2.514 -7.823 3.358 1.00 91.38 83 GLN A CA 1
ATOM 652 C C . GLN A 1 83 ? -1.772 -8.122 2.040 1.00 91.38 83 GLN A C 1
ATOM 654 O O . GLN A 1 83 ? -1.374 -7.199 1.325 1.00 91.38 83 GLN A O 1
ATOM 659 N N . GLY A 1 84 ? -1.626 -9.404 1.690 1.00 92.94 84 GLY A N 1
ATOM 660 C CA . GLY A 1 84 ? -1.024 -9.843 0.431 1.00 92.94 84 GLY A CA 1
ATOM 661 C C . GLY A 1 84 ? -1.837 -9.422 -0.795 1.00 92.94 84 GLY A C 1
ATOM 662 O O . GLY A 1 84 ? -1.268 -8.907 -1.757 1.00 92.94 84 GLY A O 1
ATOM 663 N N . LYS A 1 85 ? -3.168 -9.561 -0.753 1.00 92.19 85 LYS A N 1
ATOM 664 C CA . LYS A 1 85 ? -4.053 -9.073 -1.827 1.00 92.19 85 LYS A CA 1
ATOM 665 C C . LYS A 1 85 ? -3.915 -7.572 -2.048 1.00 92.19 85 LYS A C 1
ATOM 667 O O . LYS A 1 85 ? -3.782 -7.140 -3.191 1.00 92.19 85 LYS A O 1
ATOM 672 N N . LEU A 1 86 ? -3.920 -6.790 -0.967 1.00 90.56 86 LEU A N 1
ATOM 673 C CA . LEU A 1 86 ? -3.749 -5.338 -1.035 1.00 90.56 86 LEU A CA 1
ATOM 674 C C . LEU A 1 86 ? -2.400 -4.969 -1.648 1.00 90.56 86 LEU A C 1
ATOM 676 O O . LEU A 1 86 ? -2.332 -4.083 -2.496 1.00 90.56 86 LEU A O 1
ATOM 680 N N . PHE A 1 87 ? -1.334 -5.674 -1.261 1.00 92.88 87 PHE A N 1
ATOM 681 C CA . PHE A 1 87 ? -0.011 -5.470 -1.838 1.00 92.88 87 PHE A CA 1
ATOM 682 C C . PHE A 1 87 ? -0.003 -5.726 -3.349 1.00 92.88 87 PHE A C 1
ATOM 684 O O . PHE A 1 87 ? 0.470 -4.880 -4.108 1.00 92.88 87 PHE A O 1
ATOM 691 N N . THR A 1 88 ? -0.541 -6.865 -3.789 1.00 91.12 88 THR A N 1
ATOM 692 C CA . THR A 1 88 ? -0.590 -7.223 -5.211 1.00 91.12 88 THR A CA 1
ATOM 693 C C . THR A 1 88 ? -1.430 -6.226 -5.998 1.00 91.12 88 THR A C 1
ATOM 695 O O . THR A 1 88 ? -0.936 -5.666 -6.971 1.00 91.12 88 THR A O 1
ATOM 698 N N . SER A 1 89 ? -2.651 -5.933 -5.539 1.00 88.81 89 SER A N 1
ATOM 699 C CA . SER A 1 89 ? -3.537 -4.959 -6.185 1.00 88.81 89 SER A CA 1
ATOM 700 C C . SER A 1 89 ? -2.867 -3.591 -6.300 1.00 88.81 89 SER A C 1
ATOM 702 O O . SER A 1 89 ? -2.890 -2.987 -7.365 1.00 88.81 89 SER A O 1
ATOM 704 N N . PHE A 1 90 ? -2.185 -3.126 -5.253 1.00 90.50 90 PHE A N 1
ATOM 705 C CA . PHE A 1 90 ? -1.501 -1.840 -5.290 1.00 90.50 90 PHE A CA 1
ATOM 706 C C . PHE A 1 90 ? -0.383 -1.797 -6.345 1.00 90.50 90 PHE A C 1
ATOM 708 O O . PHE A 1 90 ? -0.262 -0.816 -7.073 1.00 90.50 90 PHE A O 1
ATOM 715 N N . TRP A 1 91 ? 0.450 -2.831 -6.460 1.00 89.69 91 TRP A N 1
ATOM 716 C CA . TRP A 1 91 ? 1.593 -2.795 -7.381 1.00 89.69 91 TRP A CA 1
ATOM 717 C C . TRP A 1 91 ? 1.266 -3.199 -8.825 1.00 89.69 91 TRP A C 1
ATOM 719 O O . TRP A 1 91 ? 2.025 -2.837 -9.724 1.00 89.69 91 TRP A O 1
ATOM 729 N N . ASP A 1 92 ? 0.147 -3.876 -9.082 1.00 86.81 92 ASP A N 1
ATOM 730 C CA . ASP A 1 92 ? -0.176 -4.386 -10.421 1.00 86.81 92 ASP A CA 1
ATOM 731 C C . ASP A 1 92 ? -0.530 -3.277 -11.432 1.00 86.81 92 ASP A C 1
ATOM 733 O O . ASP A 1 92 ? -0.147 -3.331 -12.603 1.00 86.81 92 ASP A O 1
ATOM 737 N N . HIS A 1 93 ? -1.165 -2.191 -10.977 1.00 79.69 93 HIS A N 1
ATOM 738 C CA . HIS A 1 93 ? -1.686 -1.153 -11.874 1.00 79.69 93 HIS A CA 1
ATOM 739 C C . HIS A 1 93 ? -0.620 -0.320 -12.600 1.00 79.69 93 HIS A C 1
ATOM 741 O O . HIS A 1 93 ? -0.945 0.332 -13.589 1.00 79.69 93 HIS A O 1
ATOM 747 N N . GLY A 1 94 ? 0.642 -0.314 -12.153 1.00 74.19 94 GLY A N 1
ATOM 748 C CA . GLY A 1 94 ? 1.760 0.359 -12.836 1.00 74.19 94 GLY A CA 1
ATOM 749 C C . GLY A 1 94 ? 1.634 1.877 -13.045 1.00 74.19 94 GLY A C 1
ATOM 750 O O . GLY A 1 94 ? 2.573 2.491 -13.541 1.00 74.19 94 GLY A O 1
ATOM 751 N N . ASP A 1 95 ? 0.516 2.488 -12.652 1.00 84.75 95 ASP A N 1
ATOM 752 C CA . ASP A 1 95 ? 0.274 3.925 -12.638 1.00 84.75 95 ASP A CA 1
ATOM 753 C C . ASP A 1 95 ? 0.258 4.420 -11.185 1.00 84.75 95 ASP A C 1
ATOM 755 O O . ASP A 1 95 ? -0.380 3.860 -10.289 1.00 84.75 95 ASP A O 1
ATOM 759 N N . LYS A 1 96 ? 0.995 5.499 -10.930 1.00 84.31 96 LYS A N 1
ATOM 760 C CA . LYS A 1 96 ? 1.014 6.180 -9.636 1.00 84.31 96 LYS A CA 1
ATOM 761 C C . LYS A 1 96 ? -0.356 6.755 -9.263 1.00 84.31 96 LYS A C 1
ATOM 763 O O . LYS A 1 96 ? -0.711 6.697 -8.090 1.00 84.31 96 LYS A O 1
ATOM 768 N N . ASN A 1 97 ? -1.112 7.294 -10.216 1.00 87.06 97 ASN A N 1
ATOM 769 C CA . ASN A 1 97 ? -2.400 7.926 -9.925 1.00 87.06 97 ASN A CA 1
ATOM 770 C C . ASN A 1 97 ? -3.436 6.887 -9.492 1.00 87.06 97 ASN A C 1
ATOM 772 O O . ASN A 1 97 ? -4.088 7.067 -8.466 1.00 87.06 97 ASN A O 1
ATOM 776 N N . LEU A 1 98 ? -3.505 5.756 -10.198 1.00 85.56 98 LEU A N 1
ATOM 777 C CA . LEU A 1 98 ? -4.365 4.633 -9.816 1.00 85.56 98 LEU A CA 1
ATOM 778 C C . LEU A 1 98 ? -4.011 4.088 -8.429 1.00 85.56 98 LEU A C 1
ATOM 780 O O . LEU A 1 98 ? -4.900 3.846 -7.620 1.00 85.56 98 LEU A O 1
ATOM 784 N N . ARG A 1 99 ? -2.718 3.987 -8.102 1.00 87.94 99 ARG A N 1
ATOM 785 C CA . ARG A 1 99 ? -2.266 3.595 -6.757 1.00 87.94 99 ARG A CA 1
ATOM 786 C C . ARG A 1 99 ? -2.752 4.530 -5.658 1.00 87.94 99 ARG A C 1
ATOM 788 O O . ARG A 1 99 ? -3.161 4.061 -4.599 1.00 87.94 99 ARG A O 1
ATOM 795 N N . ILE A 1 100 ? -2.704 5.840 -5.899 1.00 87.88 100 ILE A N 1
ATOM 796 C CA . ILE A 1 100 ? -3.224 6.832 -4.950 1.00 87.88 100 ILE A CA 1
ATOM 797 C C . ILE A 1 100 ? -4.729 6.638 -4.783 1.00 87.88 100 ILE A C 1
ATOM 799 O O . ILE A 1 100 ? -5.188 6.555 -3.650 1.00 87.88 100 ILE A O 1
ATOM 803 N N . ILE A 1 101 ? -5.467 6.499 -5.888 1.00 88.56 101 ILE A N 1
ATOM 804 C CA . ILE A 1 101 ? -6.919 6.289 -5.863 1.00 88.56 101 ILE A CA 1
ATOM 805 C C . ILE A 1 101 ? -7.266 5.048 -5.036 1.00 88.56 101 ILE A C 1
ATOM 807 O O . ILE A 1 101 ? -8.065 5.162 -4.111 1.00 88.56 101 ILE A O 1
ATOM 811 N N . ILE A 1 102 ? -6.604 3.915 -5.282 1.00 87.69 102 ILE A N 1
ATOM 812 C CA . ILE A 1 102 ? -6.796 2.666 -4.525 1.00 87.69 102 ILE A CA 1
ATOM 813 C C . ILE A 1 102 ? -6.499 2.867 -3.039 1.00 87.69 102 ILE A C 1
ATOM 815 O O . ILE A 1 102 ? -7.292 2.485 -2.183 1.00 87.69 102 ILE A O 1
ATOM 819 N N . ALA A 1 103 ? -5.375 3.502 -2.701 1.00 86.50 103 ALA A N 1
ATOM 820 C CA . ALA A 1 103 ? -5.039 3.761 -1.305 1.00 86.50 103 ALA A CA 1
ATOM 821 C C . ALA A 1 103 ? -6.090 4.650 -0.622 1.00 86.50 103 ALA A C 1
ATOM 823 O O . ALA A 1 103 ? -6.455 4.407 0.526 1.00 86.50 103 ALA A O 1
ATOM 824 N N . THR A 1 104 ? -6.601 5.663 -1.325 1.00 86.25 104 THR A N 1
ATOM 825 C CA . THR A 1 104 ? -7.626 6.565 -0.791 1.00 86.25 104 THR A CA 1
ATOM 826 C C . THR A 1 104 ? -9.009 5.931 -0.717 1.00 86.25 104 THR A C 1
ATOM 828 O O . THR A 1 104 ? -9.732 6.222 0.229 1.00 86.25 104 THR A O 1
ATOM 831 N N . SER A 1 105 ? -9.375 5.042 -1.646 1.00 86.50 105 SER A N 1
ATOM 832 C CA . SER A 1 105 ? -10.684 4.377 -1.649 1.00 86.50 105 SER A CA 1
ATOM 833 C C . SER A 1 105 ? -10.834 3.386 -0.500 1.00 86.50 105 SER A C 1
ATOM 835 O O . SER A 1 105 ? -11.945 3.119 -0.058 1.00 86.50 105 SER A O 1
ATOM 837 N N . LEU A 1 106 ? -9.718 2.859 0.008 1.00 86.88 106 LEU A N 1
ATOM 838 C CA . LEU A 1 106 ? -9.710 2.008 1.194 1.00 86.88 106 LEU A CA 1
ATOM 839 C C . LEU A 1 106 ? -9.931 2.811 2.481 1.00 86.88 106 LEU A C 1
ATOM 841 O O . LEU A 1 106 ? -10.295 2.224 3.490 1.00 86.88 106 LEU A O 1
ATOM 845 N N . ILE A 1 107 ? -9.719 4.130 2.498 1.00 86.19 107 ILE A N 1
ATOM 846 C CA . ILE A 1 107 ? -9.860 4.945 3.712 1.00 86.19 107 ILE A CA 1
ATOM 847 C C . ILE A 1 107 ? -11.293 5.472 3.807 1.00 86.19 107 ILE A C 1
ATOM 849 O O . ILE A 1 107 ? -11.733 6.275 2.988 1.00 86.19 107 ILE A O 1
ATOM 853 N N . ALA A 1 108 ? -12.007 5.090 4.865 1.00 80.88 108 ALA A N 1
ATOM 854 C CA . ALA A 1 108 ? -13.318 5.654 5.151 1.00 80.88 108 ALA A CA 1
ATOM 855 C C . ALA A 1 108 ? -13.169 7.046 5.788 1.00 80.88 108 ALA A C 1
ATOM 857 O O . ALA A 1 108 ? -12.516 7.215 6.825 1.00 80.88 108 ALA A O 1
ATOM 858 N N . GLN A 1 109 ? -13.799 8.054 5.181 1.00 74.31 109 GLN A N 1
ATOM 859 C CA . GLN A 1 109 ? -13.846 9.403 5.740 1.00 74.31 109 GLN A CA 1
ATOM 860 C C . GLN A 1 109 ? -14.782 9.431 6.952 1.00 74.31 109 GLN A C 1
ATOM 862 O O . GLN A 1 109 ? -15.969 9.134 6.848 1.00 74.31 109 GLN A O 1
ATOM 867 N N . VAL A 1 110 ? -14.248 9.800 8.117 1.00 72.19 110 VAL A N 1
ATOM 868 C CA . VAL A 1 110 ? -15.046 9.979 9.335 1.00 72.19 110 VAL A CA 1
ATOM 869 C C . VAL A 1 110 ? -15.290 11.473 9.541 1.00 72.19 110 VAL A C 1
ATOM 871 O O . VAL A 1 110 ? -14.314 12.220 9.657 1.00 72.19 110 VAL A O 1
ATOM 874 N N . PRO A 1 111 ? -16.552 11.935 9.623 1.00 73.00 111 PRO A N 1
ATOM 875 C CA . PRO A 1 111 ? -16.834 13.340 9.877 1.00 73.00 111 PRO A CA 1
ATOM 876 C C . PRO A 1 111 ? -16.286 13.754 11.246 1.00 73.00 111 PRO A C 1
ATOM 878 O O . PRO A 1 111 ? -16.385 13.020 12.237 1.00 73.00 111 PRO A O 1
ATOM 881 N N . LYS A 1 112 ? -15.702 14.954 11.309 1.00 75.56 112 LYS A N 1
ATOM 882 C CA . LYS A 1 112 ? -15.181 15.523 12.555 1.00 75.56 112 LYS A CA 1
ATOM 883 C C . LYS A 1 112 ? -16.339 15.724 13.534 1.00 75.56 112 LYS A C 1
ATOM 885 O O . LYS A 1 112 ? -17.205 16.562 13.309 1.00 75.56 112 LYS A O 1
ATOM 890 N N . LYS A 1 113 ? -16.328 14.994 14.651 1.00 72.44 113 LYS A N 1
ATOM 891 C CA . LYS A 1 113 ? -17.259 15.244 15.758 1.00 72.44 113 LYS A CA 1
ATOM 892 C C . LYS A 1 113 ? -16.807 16.490 16.519 1.00 72.44 113 LYS A C 1
ATOM 894 O O . LYS A 1 113 ? -15.704 16.512 17.064 1.00 72.44 113 LYS A O 1
ATOM 899 N N . ILE A 1 114 ? -17.649 17.519 16.547 1.00 72.06 114 ILE A N 1
ATOM 900 C CA . ILE A 1 114 ? -17.466 18.676 17.426 1.00 72.06 114 ILE A CA 1
ATOM 901 C C . ILE A 1 114 ? -17.951 18.241 18.808 1.00 72.06 114 ILE A C 1
ATOM 903 O O . ILE A 1 114 ? -19.127 17.943 18.990 1.00 72.06 114 ILE A O 1
ATOM 907 N N . VAL A 1 115 ? -17.028 18.131 19.759 1.00 71.19 115 VAL A N 1
ATOM 908 C CA . VAL A 1 115 ? -17.351 17.838 21.159 1.00 71.19 115 VAL A CA 1
ATOM 909 C C . VAL A 1 115 ? -17.322 19.140 21.954 1.00 71.19 115 VAL A C 1
ATOM 911 O O . VAL A 1 115 ? -16.353 19.891 21.809 1.00 71.19 115 VAL A O 1
ATOM 914 N N . PRO A 1 116 ? -18.346 19.422 22.782 1.00 67.81 116 PRO A N 1
ATOM 915 C CA . PRO A 1 116 ? -18.329 20.579 23.663 1.00 67.81 116 PRO A CA 1
ATOM 916 C C . PRO A 1 116 ? -17.141 20.481 24.626 1.00 67.81 116 PRO A C 1
ATOM 918 O O . PRO A 1 116 ? -16.766 19.394 25.078 1.00 67.81 116 PRO A O 1
ATOM 921 N N . MET A 1 117 ? -16.517 21.626 24.899 1.00 61.41 117 MET A N 1
ATOM 922 C CA . MET A 1 117 ? -15.336 21.721 25.750 1.00 61.41 117 MET A CA 1
ATOM 923 C C . MET A 1 117 ? -15.738 21.505 27.212 1.00 61.41 117 MET A C 1
ATOM 925 O O . MET A 1 117 ? -16.019 22.442 27.949 1.00 61.41 117 MET A O 1
ATOM 929 N N . GLU A 1 118 ? -15.796 20.251 27.638 1.00 66.44 118 GLU A N 1
ATOM 930 C CA . GLU A 1 118 ? -15.998 19.916 29.043 1.00 66.44 118 GLU A CA 1
ATOM 931 C C . GLU A 1 118 ? -14.690 20.182 29.807 1.00 66.44 118 GLU A C 1
ATOM 933 O O . GLU A 1 118 ? -13.622 19.741 29.366 1.00 66.44 118 GLU A O 1
ATOM 938 N N . GLN A 1 119 ? -14.759 20.909 30.933 1.00 60.44 119 GLN A N 1
ATOM 939 C CA . GLN A 1 119 ? -13.621 21.271 31.795 1.00 60.44 119 GLN A CA 1
ATOM 940 C C . GLN A 1 119 ? -12.993 20.023 32.445 1.00 60.44 119 GLN A C 1
ATOM 942 O O . GLN A 1 119 ? -13.121 19.756 33.638 1.00 60.44 119 GLN A O 1
ATOM 947 N N . ARG A 1 120 ? -12.325 19.188 31.652 1.00 55.25 120 ARG A N 1
ATOM 948 C CA . ARG A 1 120 ? -11.703 17.958 32.134 1.00 55.25 120 ARG A CA 1
ATOM 949 C C . ARG A 1 120 ? -10.298 18.276 32.620 1.00 55.25 120 ARG A C 1
ATOM 951 O O . ARG A 1 120 ? -9.443 18.656 31.824 1.00 55.25 120 ARG A O 1
ATOM 958 N N . LYS A 1 121 ? -10.079 18.066 33.925 1.00 56.06 121 LYS A N 1
ATOM 959 C CA . LYS A 1 121 ? -8.775 18.090 34.607 1.00 56.06 121 LYS A CA 1
ATOM 960 C C . LYS A 1 121 ? -7.670 17.582 33.672 1.00 56.06 121 LYS A C 1
ATOM 962 O O . LYS A 1 121 ? -7.769 16.474 33.138 1.00 56.06 121 LYS A O 1
ATOM 967 N N . TYR A 1 122 ? -6.654 18.419 33.466 1.00 55.53 122 TYR A N 1
ATOM 968 C CA . TYR A 1 122 ? -5.543 18.257 32.527 1.00 55.53 122 TYR A CA 1
ATOM 969 C C . TYR A 1 122 ? -4.716 16.986 32.794 1.00 55.53 122 TYR A C 1
ATOM 971 O O . TYR A 1 122 ? -3.604 17.038 33.307 1.00 55.53 122 TYR A O 1
ATOM 979 N N . LYS A 1 123 ? -5.219 15.810 32.414 1.00 59.72 123 LYS A N 1
ATOM 980 C CA . LYS A 1 123 ? -4.344 14.675 32.109 1.00 59.72 123 LYS A CA 1
ATOM 981 C C . LYS A 1 123 ? -3.797 14.908 30.706 1.00 59.72 123 LYS A C 1
ATOM 983 O O . LYS A 1 123 ? -4.588 15.081 29.779 1.00 59.72 123 LYS A O 1
ATOM 988 N N . ARG A 1 124 ? -2.467 14.920 30.548 1.00 60.31 124 ARG A N 1
ATOM 989 C CA . ARG A 1 124 ? -1.796 14.960 29.237 1.00 60.31 124 ARG A CA 1
ATOM 990 C C . ARG A 1 124 ? -2.315 13.791 28.397 1.00 60.31 124 ARG A C 1
ATOM 992 O O . ARG A 1 124 ? -1.897 12.654 28.591 1.00 60.31 124 ARG A O 1
ATOM 999 N N . ARG A 1 125 ? -3.280 14.044 27.511 1.00 60.56 125 ARG A N 1
ATOM 1000 C CA . ARG A 1 125 ? -3.756 13.031 26.570 1.00 60.56 125 ARG A CA 1
ATOM 1001 C C . ARG A 1 125 ? -2.817 13.050 25.379 1.00 60.56 125 ARG A C 1
ATOM 1003 O O . ARG A 1 125 ? -2.695 14.070 24.712 1.00 60.56 125 ARG A O 1
ATOM 1010 N N . VAL A 1 126 ? -2.169 11.923 25.115 1.00 65.62 126 VAL A N 1
ATOM 1011 C CA . VAL A 1 126 ? -1.486 11.713 23.840 1.00 65.62 126 VAL A CA 1
ATOM 1012 C C . VAL A 1 126 ? -2.565 11.592 22.768 1.00 65.62 126 VAL A C 1
ATOM 1014 O O . VAL A 1 126 ? -3.434 10.719 22.843 1.00 65.62 126 VAL A O 1
ATOM 1017 N N . THR A 1 127 ? -2.545 12.496 21.792 1.00 68.75 127 THR A N 1
ATOM 1018 C CA . THR A 1 127 ? -3.451 12.444 20.644 1.00 68.75 127 THR A CA 1
ATOM 1019 C C . THR A 1 127 ? -3.016 11.300 19.734 1.00 68.75 127 THR A C 1
ATOM 1021 O O . THR A 1 127 ? -1.992 11.394 19.067 1.00 68.75 127 THR A O 1
ATOM 1024 N N . ILE A 1 128 ? -3.787 10.211 19.713 1.00 70.94 128 ILE A N 1
ATOM 1025 C CA . ILE A 1 128 ? -3.566 9.084 18.798 1.00 70.94 128 ILE A CA 1
ATOM 1026 C C . ILE A 1 128 ? -4.529 9.228 17.623 1.00 70.94 128 ILE A C 1
ATOM 1028 O O . ILE A 1 128 ? -5.749 9.163 17.805 1.00 70.94 128 ILE A O 1
ATOM 1032 N N . TRP A 1 129 ? -3.984 9.394 16.421 1.00 77.69 129 TRP A N 1
ATOM 1033 C CA . TRP A 1 129 ? -4.766 9.408 15.188 1.00 77.69 129 TRP A CA 1
ATOM 1034 C C . TRP A 1 129 ? -5.228 7.990 14.852 1.00 77.69 129 TRP A C 1
ATOM 1036 O O . TRP A 1 129 ? -4.446 7.040 14.907 1.00 77.69 129 TRP A O 1
ATOM 1046 N N . LYS A 1 130 ? -6.513 7.848 14.525 1.00 80.44 130 LYS A N 1
ATOM 1047 C CA . LYS A 1 130 ? -7.109 6.588 14.081 1.00 80.44 130 LYS A CA 1
ATOM 1048 C C . LYS A 1 130 ? -7.685 6.765 12.685 1.00 80.44 130 LYS A C 1
ATOM 1050 O O . LYS A 1 130 ? -8.368 7.754 12.430 1.00 80.44 130 LYS A O 1
ATOM 1055 N N . TYR A 1 131 ? -7.452 5.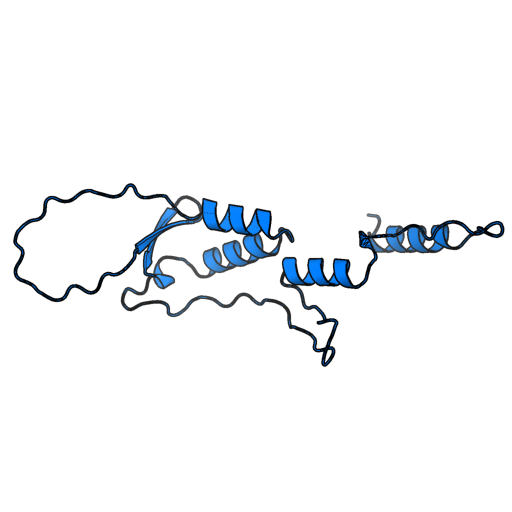782 11.834 1.00 84.06 131 TYR A N 1
ATOM 1056 C CA . TYR A 1 131 ? -8.022 5.678 10.502 1.00 84.06 131 TYR A CA 1
ATOM 1057 C C . TYR A 1 131 ? -9.017 4.530 10.472 1.00 84.06 131 TYR A C 1
ATOM 1059 O O . TYR A 1 131 ? -8.783 3.485 11.080 1.00 84.06 131 TYR A O 1
ATOM 1067 N N . LYS A 1 132 ? -10.121 4.736 9.759 1.00 86.50 132 LYS A N 1
ATOM 1068 C CA . LYS A 1 132 ? -10.998 3.648 9.358 1.00 86.50 132 LYS A CA 1
ATOM 1069 C C . LYS A 1 132 ? -10.593 3.196 7.966 1.00 86.50 132 LYS A C 1
ATOM 1071 O O . LYS A 1 132 ? -10.477 4.030 7.071 1.00 86.50 132 LYS A O 1
ATOM 1076 N N . VAL A 1 133 ? -10.377 1.904 7.802 1.00 87.88 133 VAL A N 1
ATOM 1077 C CA . VAL A 1 133 ? -10.007 1.293 6.526 1.00 87.88 133 VAL A CA 1
ATOM 1078 C C . VAL A 1 133 ? -11.026 0.223 6.176 1.00 87.88 133 VAL A C 1
ATOM 1080 O O . VAL A 1 133 ? -11.348 -0.604 7.020 1.00 87.88 133 VAL A O 1
ATOM 1083 N N . ASN A 1 134 ? -11.547 0.253 4.957 1.00 87.62 134 ASN A N 1
ATOM 1084 C CA . ASN A 1 134 ? -12.413 -0.782 4.420 1.00 87.62 134 ASN A CA 1
ATOM 1085 C C . ASN A 1 134 ? -11.568 -1.731 3.569 1.00 87.62 134 ASN A C 1
ATOM 1087 O O . ASN A 1 134 ? -10.974 -1.307 2.581 1.00 87.62 134 ASN A O 1
ATOM 1091 N N . ILE A 1 135 ? -11.488 -2.997 3.971 1.00 85.69 135 ILE A N 1
ATOM 1092 C CA . ILE A 1 135 ? -10.778 -4.039 3.226 1.00 85.69 135 ILE A CA 1
ATOM 1093 C C . ILE A 1 135 ? -11.784 -5.157 2.981 1.00 85.69 135 ILE A C 1
ATOM 1095 O O . ILE A 1 135 ? -12.338 -5.709 3.930 1.00 85.69 135 ILE A O 1
ATOM 1099 N N . SER A 1 136 ? -12.041 -5.471 1.711 1.00 82.38 136 SER A N 1
ATOM 1100 C CA . SER A 1 136 ? -12.958 -6.550 1.314 1.00 82.38 136 SER A CA 1
ATOM 1101 C C . SER A 1 136 ? -14.367 -6.425 1.927 1.00 82.38 136 SER A C 1
ATOM 1103 O O . SER A 1 136 ? -15.008 -7.425 2.236 1.00 82.38 136 SER A O 1
ATOM 1105 N N . GLY A 1 137 ? -14.852 -5.191 2.121 1.00 81.94 137 GLY A N 1
ATOM 1106 C CA . GLY A 1 13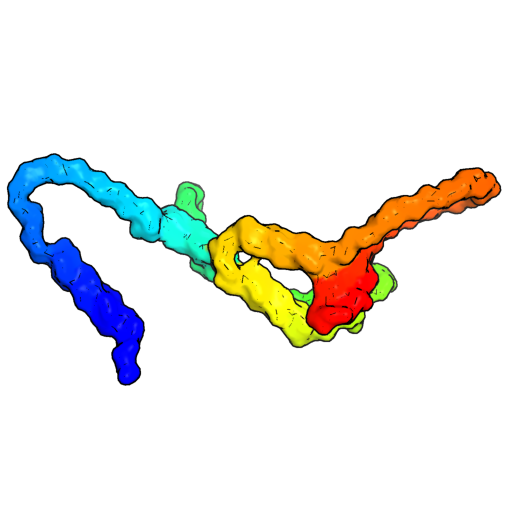7 ? -16.170 -4.905 2.697 1.00 81.94 137 GLY A CA 1
ATOM 1107 C C . GLY A 1 137 ? -16.208 -4.849 4.227 1.00 81.94 137 GLY A C 1
ATOM 1108 O O . GLY A 1 137 ? -17.237 -4.479 4.787 1.00 81.94 137 GLY A O 1
ATOM 1109 N N 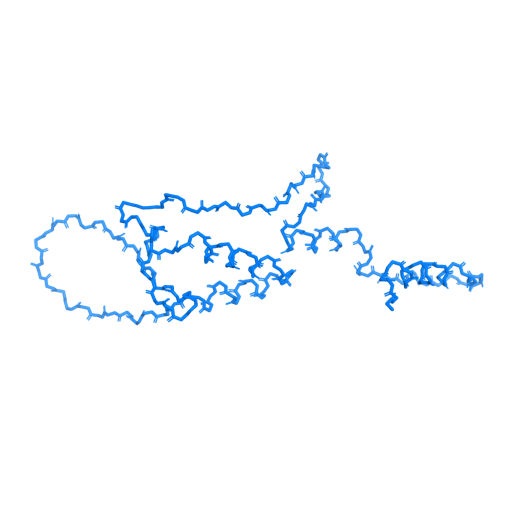. LEU A 1 138 ? -15.103 -5.159 4.911 1.00 85.12 138 LEU A N 1
ATOM 1110 C CA . LEU A 1 138 ? -14.999 -5.111 6.369 1.00 85.12 138 LEU A CA 1
ATOM 1111 C C . LEU A 1 138 ? -14.324 -3.814 6.827 1.00 85.12 138 LEU A C 1
ATOM 1113 O O . LEU A 1 138 ? -13.305 -3.398 6.272 1.00 85.12 138 LEU A O 1
ATOM 1117 N N . GLU A 1 139 ? -14.889 -3.174 7.854 1.00 87.62 139 GLU A N 1
ATOM 1118 C CA . GLU A 1 139 ? -14.310 -1.977 8.469 1.00 87.62 139 GLU A CA 1
ATOM 1119 C C . GLU A 1 139 ? -13.288 -2.342 9.551 1.00 87.62 139 GLU A C 1
ATOM 1121 O O . GLU A 1 139 ? -13.599 -3.007 10.538 1.00 87.62 139 GLU A O 1
ATOM 1126 N N . TYR A 1 140 ? -12.086 -1.799 9.411 1.00 86.38 140 TYR A N 1
ATOM 1127 C CA . TYR A 1 140 ? -10.983 -1.923 10.354 1.00 86.38 140 TYR A CA 1
ATOM 1128 C C . TYR A 1 140 ? -10.612 -0.560 10.927 1.00 86.38 140 TYR A C 1
ATOM 1130 O O . TYR A 1 140 ? -10.736 0.468 10.255 1.00 86.38 140 TYR A O 1
ATOM 1138 N N . VAL A 1 141 ? -10.129 -0.533 12.172 1.00 86.00 141 VAL A N 1
ATOM 1139 C CA . VAL A 1 141 ? -9.683 0.705 12.826 1.00 86.00 141 VAL A CA 1
ATOM 1140 C C . VAL A 1 141 ? -8.207 0.595 13.172 1.00 86.00 141 VAL A C 1
ATOM 1142 O O . VAL A 1 141 ? -7.817 -0.080 14.128 1.00 86.00 141 VAL A O 1
ATOM 1145 N N . CYS A 1 142 ? -7.395 1.339 12.429 1.00 82.75 142 CYS A N 1
ATOM 1146 C CA . CYS A 1 142 ? -5.944 1.325 12.541 1.00 82.75 142 CYS A CA 1
ATOM 1147 C C . CYS A 1 142 ? -5.426 2.616 13.181 1.00 82.75 142 CYS A C 1
ATOM 1149 O O . CYS A 1 142 ? -5.980 3.696 12.971 1.00 82.75 142 CYS A O 1
ATOM 1151 N N . CYS A 1 143 ? -4.366 2.525 13.980 1.00 82.25 143 CYS A N 1
ATOM 1152 C CA . CYS A 1 143 ? -3.661 3.701 14.494 1.00 82.25 143 CYS A CA 1
ATOM 1153 C C . CYS A 1 143 ? -2.601 4.180 13.495 1.00 82.25 143 CYS A C 1
ATOM 1155 O O . CYS A 1 143 ? -2.078 3.369 12.732 1.00 82.25 143 CYS A O 1
ATOM 1157 N N . ARG A 1 144 ? -2.314 5.486 13.517 1.00 67.88 144 ARG A N 1
ATOM 1158 C CA . ARG A 1 144 ? -1.120 6.055 12.881 1.00 67.88 144 ARG A CA 1
ATOM 1159 C C . ARG A 1 144 ? 0.129 5.747 13.692 1.00 67.88 144 ARG A C 1
ATOM 1161 O O . ARG A 1 144 ? 0.015 5.812 14.938 1.00 67.88 144 ARG A O 1
#

Organism: NCBI:txid1464854

Mean predicted aligned error: 14.2 Å

Solvent-accessible surface area (backbone atoms only — not comparable to full-atom values): 9259 Å² total; per-residue (Å²): 137,83,58,72,68,60,62,50,52,57,52,58,58,65,72,72,70,80,87,83,83,75,91,68,76,80,79,80,56,65,77,73,35,71,68,46,50,32,48,43,26,49,44,35,34,37,55,28,62,46,86,79,80,92,56,51,73,45,73,50,71,70,92,71,79,65,85,72,79,51,100,80,45,44,40,77,78,53,53,64,67,58,54,48,51,53,51,50,60,50,28,68,68,39,41,69,66,61,37,51,51,54,60,50,72,27,45,55,86,74,82,86,80,87,72,81,90,70,93,66,79,89,67,89,72,80,88,77,57,71,44,41,34,46,58,98,87,43,82,43,74,36,70,114

pLDDT: mean 76.25, std 14.47, range [43.47, 94.31]